Protein AF-A0A5T9W1Y0-F1 (afdb_monomer_lite)

pLDDT: mean 88.62, std 9.4, range [46.34, 97.69]

Structure (mmCIF, N/CA/C/O backbone):
data_AF-A0A5T9W1Y0-F1
#
_entry.id   AF-A0A5T9W1Y0-F1
#
loop_
_atom_site.group_PDB
_atom_site.id
_atom_site.type_symbol
_atom_site.label_atom_id
_atom_site.label_alt_id
_atom_site.label_comp_id
_atom_site.label_asym_id
_atom_site.label_entity_id
_atom_site.label_seq_id
_atom_site.pdbx_PDB_ins_code
_atom_site.Cartn_x
_atom_site.Cartn_y
_atom_site.Cartn_z
_atom_site.occupancy
_atom_site.B_iso_or_equiv
_atom_site.auth_seq_id
_atom_site.auth_comp_id
_atom_site.auth_asym_id
_atom_site.auth_atom_id
_atom_site.pdbx_PDB_model_num
ATOM 1 N N . PHE A 1 1 ? 6.487 10.125 3.100 1.00 65.38 1 PHE A N 1
ATOM 2 C CA . PHE A 1 1 ? 7.097 9.534 1.885 1.00 65.38 1 PHE A CA 1
ATOM 3 C C . PHE A 1 1 ? 6.217 9.662 0.632 1.00 65.38 1 PHE A C 1
ATOM 5 O O . PHE A 1 1 ? 6.766 9.617 -0.456 1.00 65.38 1 PHE A O 1
ATOM 12 N N . SER A 1 2 ? 4.903 9.915 0.722 1.00 65.25 2 SER A N 1
ATOM 13 C CA . SER A 1 2 ? 3.985 10.028 -0.438 1.00 65.25 2 SER A CA 1
ATOM 14 C C . SER A 1 2 ? 4.392 11.079 -1.487 1.00 65.25 2 SER A C 1
ATOM 16 O O . SER A 1 2 ? 4.279 10.845 -2.685 1.00 65.25 2 SER A O 1
ATOM 18 N N . LEU A 1 3 ? 4.960 12.211 -1.051 1.00 72.88 3 LEU A N 1
ATOM 19 C CA . LEU A 1 3 ? 5.491 13.253 -1.943 1.00 72.88 3 LEU A CA 1
ATOM 20 C C . LEU A 1 3 ? 6.737 12.818 -2.732 1.00 72.88 3 LEU A C 1
ATOM 22 O O . LEU A 1 3 ? 7.106 13.492 -3.688 1.00 72.88 3 LEU A O 1
ATOM 26 N N . PHE A 1 4 ? 7.411 11.737 -2.331 1.00 73.00 4 PHE A N 1
ATOM 27 C CA . PHE A 1 4 ? 8.600 11.232 -3.017 1.00 73.00 4 PHE A CA 1
ATOM 28 C C . PHE A 1 4 ? 8.223 10.588 -4.354 1.00 73.00 4 PHE A C 1
ATOM 30 O O . PHE A 1 4 ? 8.757 10.980 -5.388 1.00 73.00 4 PHE A O 1
ATOM 37 N N . GLY A 1 5 ? 7.225 9.697 -4.362 1.00 70.50 5 GLY A N 1
ATOM 38 C CA . GLY A 1 5 ? 6.754 9.046 -5.588 1.00 70.50 5 GLY A CA 1
ATOM 39 C C . GLY A 1 5 ? 6.246 10.022 -6.650 1.00 70.50 5 GLY A C 1
ATOM 40 O O . GLY A 1 5 ? 6.483 9.826 -7.839 1.00 70.50 5 GLY A O 1
ATOM 41 N N . LEU A 1 6 ? 5.626 11.131 -6.230 1.00 75.38 6 LEU A N 1
ATOM 42 C CA . LEU A 1 6 ? 5.105 12.158 -7.141 1.00 75.38 6 LEU A CA 1
ATOM 43 C C . LEU A 1 6 ? 6.200 12.934 -7.897 1.00 75.38 6 LEU A C 1
ATOM 45 O O . LEU A 1 6 ? 5.909 13.538 -8.931 1.00 75.38 6 LEU A O 1
ATOM 49 N N . LYS A 1 7 ? 7.454 12.915 -7.421 1.00 85.69 7 LYS A N 1
ATOM 50 C CA . LYS A 1 7 ? 8.577 13.618 -8.069 1.00 85.69 7 LYS A CA 1
ATOM 51 C C . LYS A 1 7 ? 9.089 12.905 -9.318 1.00 85.69 7 LYS A C 1
ATOM 53 O O . LYS A 1 7 ? 9.621 13.559 -10.214 1.00 85.69 7 LYS A O 1
ATOM 58 N N . HIS A 1 8 ? 8.933 11.587 -9.399 1.00 87.00 8 HIS A N 1
ATOM 59 C CA . HIS A 1 8 ? 9.389 10.815 -10.550 1.00 87.00 8 HIS A CA 1
ATOM 60 C C . HIS A 1 8 ? 8.397 10.973 -11.698 1.00 87.00 8 HIS A C 1
ATOM 62 O O . HIS A 1 8 ? 7.193 10.926 -11.474 1.00 87.00 8 HIS A O 1
ATOM 68 N N . ARG A 1 9 ? 8.877 11.201 -12.926 1.00 88.69 9 ARG A N 1
ATOM 69 C CA . ARG A 1 9 ? 8.024 11.266 -14.132 1.00 88.69 9 ARG A CA 1
ATOM 70 C C . ARG A 1 9 ? 7.873 9.915 -14.826 1.00 88.69 9 ARG A C 1
ATOM 72 O O . ARG A 1 9 ? 6.924 9.740 -15.579 1.00 88.69 9 ARG A O 1
ATOM 79 N N . ASP A 1 10 ? 8.790 8.992 -14.554 1.00 92.94 10 ASP A N 1
ATOM 80 C CA . ASP A 1 10 ? 8.776 7.644 -15.106 1.00 92.94 10 ASP A CA 1
ATOM 81 C C . ASP A 1 10 ? 7.587 6.840 -14.532 1.00 92.94 10 ASP A C 1
ATOM 83 O O . ASP A 1 10 ? 7.499 6.678 -13.306 1.00 92.94 10 ASP A O 1
ATOM 87 N N . PRO A 1 11 ? 6.659 6.356 -15.381 1.00 92.38 11 PRO A N 1
ATOM 88 C CA . PRO A 1 11 ? 5.504 5.585 -14.933 1.00 92.38 11 PRO A CA 1
ATOM 89 C C . PRO A 1 11 ? 5.885 4.247 -14.285 1.00 92.38 11 PRO A C 1
ATOM 91 O O . PRO A 1 11 ? 5.185 3.822 -13.370 1.00 92.38 11 PRO A O 1
ATOM 94 N N . VAL A 1 12 ? 6.998 3.620 -14.680 1.00 94.12 12 VAL A N 1
ATOM 95 C CA . VAL A 1 12 ? 7.476 2.365 -14.077 1.00 94.12 12 VAL A CA 1
ATOM 96 C C . VAL A 1 12 ? 7.903 2.602 -12.630 1.00 94.12 12 VAL A C 1
ATOM 98 O O . VAL A 1 12 ? 7.501 1.868 -11.729 1.00 94.12 12 VAL A O 1
ATOM 101 N N . ILE A 1 13 ? 8.640 3.685 -12.376 1.00 93.88 13 ILE A N 1
ATOM 102 C CA . ILE A 1 13 ? 9.047 4.061 -11.016 1.00 93.88 13 ILE A CA 1
ATOM 103 C C . ILE A 1 13 ? 7.832 4.407 -10.149 1.00 93.88 13 ILE A C 1
ATOM 105 O O . ILE A 1 13 ? 7.771 4.013 -8.985 1.00 93.88 13 ILE A O 1
ATOM 109 N N . ARG A 1 14 ? 6.840 5.119 -10.700 1.00 92.38 14 ARG A N 1
ATOM 110 C CA . ARG A 1 14 ? 5.592 5.427 -9.978 1.00 92.38 14 ARG A CA 1
ATOM 111 C C . ARG A 1 14 ? 4.800 4.174 -9.630 1.00 92.38 14 ARG A C 1
ATOM 113 O O . ARG A 1 14 ? 4.297 4.084 -8.512 1.00 92.38 14 ARG A O 1
ATOM 120 N N . PHE A 1 15 ? 4.699 3.235 -10.569 1.00 93.44 15 PHE A N 1
ATOM 121 C CA . PHE A 1 15 ? 4.053 1.949 -10.342 1.00 93.44 15 PHE A CA 1
ATOM 122 C C . PHE A 1 15 ? 4.723 1.208 -9.184 1.00 93.44 15 PHE A C 1
ATOM 124 O O . PHE A 1 15 ? 4.059 0.890 -8.201 1.00 93.44 15 PHE A O 1
ATOM 131 N N . TRP A 1 16 ? 6.045 1.024 -9.238 1.00 94.25 16 TRP A N 1
ATOM 132 C CA . TRP A 1 16 ? 6.774 0.327 -8.179 1.00 94.25 16 TRP A CA 1
ATOM 133 C C . TRP A 1 16 ? 6.698 1.046 -6.835 1.00 94.25 16 TRP A C 1
ATOM 135 O O . TRP A 1 16 ? 6.520 0.392 -5.812 1.00 94.25 16 TRP A O 1
ATOM 145 N N . PHE A 1 17 ? 6.736 2.381 -6.818 1.00 93.06 17 PHE A N 1
ATOM 146 C CA . PHE A 1 17 ? 6.479 3.145 -5.599 1.00 93.06 17 PHE A CA 1
ATOM 147 C C . PHE A 1 17 ? 5.106 2.813 -5.000 1.00 93.06 17 PHE A C 1
ATOM 149 O O . PHE A 1 17 ? 5.022 2.537 -3.806 1.00 93.06 17 PHE A O 1
ATOM 156 N N . MET A 1 18 ? 4.045 2.800 -5.814 1.00 90.94 18 MET A N 1
ATOM 157 C CA . MET A 1 18 ? 2.700 2.446 -5.350 1.00 90.94 18 MET A CA 1
ATOM 158 C C . MET A 1 18 ? 2.639 1.003 -4.837 1.00 90.94 18 MET A C 1
ATOM 160 O O . MET A 1 18 ? 2.079 0.760 -3.773 1.00 90.94 18 MET A O 1
ATOM 164 N N . MET A 1 19 ? 3.274 0.064 -5.542 1.00 92.75 19 MET A N 1
ATOM 165 C CA . MET A 1 19 ? 3.333 -1.342 -5.136 1.00 92.75 19 MET A CA 1
ATOM 166 C C . MET A 1 19 ? 4.045 -1.533 -3.800 1.00 92.75 19 MET A C 1
ATOM 168 O O . MET A 1 19 ? 3.580 -2.302 -2.966 1.00 92.75 19 MET A O 1
ATOM 172 N N . ILE A 1 20 ? 5.143 -0.814 -3.568 1.00 92.81 20 ILE A N 1
ATOM 173 C CA . ILE A 1 20 ? 5.851 -0.839 -2.286 1.00 92.81 20 ILE A CA 1
ATOM 174 C C . ILE A 1 20 ? 4.926 -0.352 -1.166 1.00 92.81 20 ILE A C 1
ATOM 176 O O . ILE A 1 20 ? 4.868 -0.988 -0.116 1.00 92.81 20 ILE A O 1
ATOM 180 N N . LEU A 1 21 ? 4.182 0.740 -1.381 1.00 90.19 21 LEU A N 1
ATOM 181 C CA . LEU A 1 21 ? 3.225 1.235 -0.387 1.00 90.19 21 LEU A CA 1
ATOM 182 C C . LEU A 1 21 ? 2.128 0.205 -0.095 1.00 90.19 21 LEU A C 1
ATOM 184 O O . LEU A 1 21 ? 1.924 -0.139 1.068 1.00 90.19 21 LEU A O 1
ATOM 188 N N . GLU A 1 22 ? 1.486 -0.320 -1.135 1.00 88.62 22 GLU A N 1
ATOM 189 C CA . GLU A 1 22 ? 0.413 -1.313 -1.029 1.00 88.62 22 GLU A CA 1
ATOM 190 C C . GLU A 1 22 ? 0.874 -2.566 -0.269 1.00 88.62 22 GLU A C 1
ATOM 192 O O . GLU A 1 22 ? 0.290 -2.968 0.740 1.00 88.62 22 GLU A O 1
ATOM 197 N N . LEU A 1 23 ? 1.993 -3.154 -0.699 1.00 89.44 23 LEU A N 1
ATOM 198 C CA . LEU A 1 23 ? 2.517 -4.387 -0.116 1.00 89.44 23 LEU A CA 1
ATOM 199 C C . LEU A 1 23 ? 3.016 -4.185 1.314 1.00 89.44 23 LEU A C 1
ATOM 201 O O . LEU A 1 23 ? 2.839 -5.072 2.147 1.00 89.44 23 LEU A O 1
ATOM 205 N N . SER A 1 24 ? 3.586 -3.018 1.625 1.00 89.06 24 SER A N 1
ATOM 206 C CA . SER A 1 24 ? 4.034 -2.712 2.986 1.00 89.06 24 SER A CA 1
ATOM 207 C C . SER A 1 24 ? 2.882 -2.630 3.997 1.00 89.06 24 SER A C 1
ATOM 209 O O . SER A 1 24 ? 3.088 -2.889 5.182 1.00 89.06 24 SER A O 1
ATOM 211 N N . GLY A 1 25 ? 1.665 -2.306 3.543 1.00 84.88 25 GLY A N 1
ATOM 212 C CA . GLY A 1 25 ? 0.467 -2.254 4.382 1.00 84.88 25 GLY A CA 1
ATOM 213 C C . GLY A 1 25 ? -0.267 -3.590 4.505 1.00 84.88 25 GLY A C 1
ATOM 214 O O . GLY A 1 25 ? -0.983 -3.796 5.483 1.00 84.88 25 GLY A O 1
ATOM 215 N N . LYS A 1 26 ? -0.094 -4.510 3.550 1.00 85.06 26 LYS A N 1
ATOM 216 C CA . LYS A 1 26 ? -0.906 -5.733 3.440 1.00 85.06 26 LYS A CA 1
ATOM 217 C C . LYS A 1 26 ? -0.901 -6.588 4.711 1.00 85.06 26 LYS A C 1
ATOM 219 O O . LYS A 1 26 ? -1.962 -6.990 5.181 1.00 85.06 26 LYS A O 1
ATOM 224 N N . GLU A 1 27 ? 0.276 -6.809 5.291 1.00 82.06 27 GLU A N 1
ATOM 225 C CA . GLU A 1 27 ? 0.418 -7.609 6.516 1.00 82.06 27 GLU A CA 1
ATOM 226 C C . GLU A 1 27 ? -0.130 -6.890 7.757 1.00 82.06 27 GLU A C 1
ATOM 228 O O . GLU A 1 27 ? -0.625 -7.509 8.695 1.00 82.06 27 GLU A O 1
ATOM 233 N N . PHE A 1 28 ? -0.081 -5.558 7.773 1.00 81.38 28 PHE A N 1
ATOM 234 C CA . PHE A 1 28 ? -0.712 -4.781 8.834 1.00 81.38 28 PHE A CA 1
ATOM 235 C C . PHE A 1 28 ? -2.240 -4.916 8.768 1.00 81.38 28 PHE A C 1
ATOM 237 O O . PHE A 1 28 ? -2.883 -5.175 9.785 1.00 81.38 28 PHE A O 1
ATOM 244 N N . PHE A 1 29 ? -2.826 -4.792 7.574 1.00 83.62 29 PHE A N 1
ATOM 245 C CA . PHE A 1 29 ? -4.272 -4.914 7.393 1.00 83.62 29 PHE A CA 1
ATOM 246 C C . PHE A 1 29 ? -4.799 -6.329 7.633 1.00 83.62 29 PHE A C 1
ATOM 248 O O . PHE A 1 29 ? -5.915 -6.446 8.130 1.00 83.62 29 PHE A O 1
ATOM 255 N N . SER A 1 30 ? -4.025 -7.386 7.355 1.00 82.00 30 SER A N 1
ATOM 256 C CA . SER A 1 30 ? -4.457 -8.760 7.656 1.00 82.00 30 SER A CA 1
ATOM 257 C C . SER A 1 30 ? -4.711 -8.962 9.155 1.00 82.00 30 SER A C 1
ATOM 259 O O . SER A 1 30 ? -5.713 -9.559 9.530 1.00 82.00 30 SER A O 1
ATOM 261 N N . HIS A 1 31 ? -3.872 -8.383 10.016 1.00 83.81 31 HIS A N 1
ATOM 262 C CA . HIS A 1 31 ? -4.034 -8.465 11.470 1.00 83.81 31 HIS A CA 1
ATOM 263 C C . HIS A 1 31 ? -5.051 -7.459 12.022 1.00 83.81 31 HIS A C 1
ATOM 265 O O . HIS A 1 31 ? -5.828 -7.767 12.928 1.00 83.81 31 HIS A O 1
ATOM 271 N N . VAL A 1 32 ? -5.041 -6.228 11.507 1.00 87.88 32 VAL A N 1
ATOM 272 C CA . VAL A 1 32 ? -5.927 -5.162 11.998 1.00 87.88 32 VAL A CA 1
ATOM 273 C C . VAL A 1 32 ? -7.366 -5.364 11.534 1.00 87.88 32 VAL A C 1
ATOM 275 O O . VAL A 1 32 ? -8.282 -4.974 12.258 1.00 87.88 32 VAL A O 1
ATOM 278 N N . GLY A 1 33 ? -7.585 -6.002 10.384 1.00 91.38 33 GLY A N 1
ATOM 279 C CA . GLY A 1 33 ? -8.917 -6.281 9.854 1.00 91.38 33 GLY A CA 1
ATOM 280 C C . GLY A 1 33 ? -9.772 -7.107 10.810 1.00 91.38 33 GLY A C 1
ATOM 281 O O . GLY A 1 33 ? -10.902 -6.720 11.107 1.00 91.38 33 GLY A O 1
ATOM 282 N N . ASP A 1 34 ? -9.210 -8.169 11.388 1.00 90.69 34 ASP A N 1
ATOM 283 C CA . ASP A 1 34 ? -9.918 -9.021 12.352 1.00 90.69 34 ASP A CA 1
ATOM 284 C C . ASP A 1 34 ? -10.319 -8.254 13.618 1.00 90.69 34 ASP A C 1
ATOM 286 O O . ASP A 1 34 ? -11.417 -8.435 14.154 1.00 90.69 34 ASP A O 1
ATOM 290 N N . ILE A 1 35 ? -9.446 -7.361 14.091 1.00 92.94 35 ILE A N 1
ATOM 291 C CA . ILE A 1 35 ? -9.733 -6.490 15.237 1.00 92.94 35 ILE A CA 1
ATOM 292 C C . ILE A 1 35 ? -10.816 -5.474 14.865 1.00 92.94 35 ILE A C 1
ATOM 294 O O . ILE A 1 35 ? -11.737 -5.238 15.648 1.00 92.94 35 ILE A O 1
ATOM 298 N N . ALA A 1 36 ? -10.740 -4.880 13.675 1.00 94.50 36 ALA A N 1
ATOM 299 C CA . ALA A 1 36 ? -11.707 -3.896 13.211 1.00 94.50 36 ALA A CA 1
ATOM 300 C C . ALA A 1 36 ? -13.118 -4.494 13.107 1.00 94.50 36 ALA A C 1
ATOM 302 O O . ALA A 1 36 ? -14.059 -3.886 13.613 1.00 94.50 36 ALA A O 1
ATOM 303 N N . LEU A 1 37 ? -13.259 -5.715 12.579 1.00 94.06 37 LEU A N 1
ATOM 304 C CA . LEU A 1 37 ? -14.539 -6.433 12.526 1.00 94.06 37 LEU A CA 1
ATOM 305 C C . LEU A 1 37 ? -15.133 -6.665 13.926 1.00 94.06 37 LEU A C 1
ATOM 307 O O . LEU A 1 37 ? -16.333 -6.475 14.142 1.00 94.06 37 LEU A O 1
ATOM 311 N N . GLN A 1 38 ? -14.297 -7.020 14.908 1.00 95.00 38 GLN A N 1
ATOM 312 C CA . GLN A 1 38 ? -14.737 -7.165 16.300 1.00 95.00 38 GLN A CA 1
ATOM 313 C C . GLN A 1 38 ? -15.200 -5.831 16.899 1.00 95.00 38 GLN A C 1
ATOM 315 O O . GLN A 1 38 ? -16.201 -5.784 17.616 1.00 95.00 38 GLN A O 1
ATOM 320 N N . VAL A 1 39 ? -14.491 -4.737 16.605 1.00 96.31 39 VAL A N 1
ATOM 321 C CA . VAL A 1 39 ? -14.843 -3.385 17.061 1.00 96.31 39 VAL A CA 1
ATOM 322 C C . VAL A 1 39 ? -16.166 -2.926 16.440 1.00 96.31 39 VAL A C 1
ATOM 324 O O . VAL A 1 39 ? -17.014 -2.409 17.168 1.00 96.31 39 VAL A O 1
ATOM 327 N N . GLU A 1 40 ? -16.389 -3.157 15.143 1.00 96.94 40 GLU A N 1
ATOM 328 C CA . GLU A 1 40 ? -17.669 -2.861 14.484 1.00 96.94 40 GLU A CA 1
ATOM 329 C C . GLU A 1 40 ? -18.829 -3.573 15.178 1.00 96.94 40 GLU A C 1
ATOM 331 O O . GLU A 1 40 ? -19.813 -2.932 15.543 1.00 96.94 40 GLU A O 1
ATOM 336 N N . SER A 1 41 ? -18.688 -4.877 15.439 1.00 95.69 41 SER A N 1
ATOM 337 C CA . SER A 1 41 ? -19.722 -5.658 16.120 1.00 95.69 41 SER A CA 1
ATOM 338 C C . SER A 1 41 ? -19.957 -5.194 17.557 1.00 95.69 41 SER A C 1
ATOM 340 O O . SE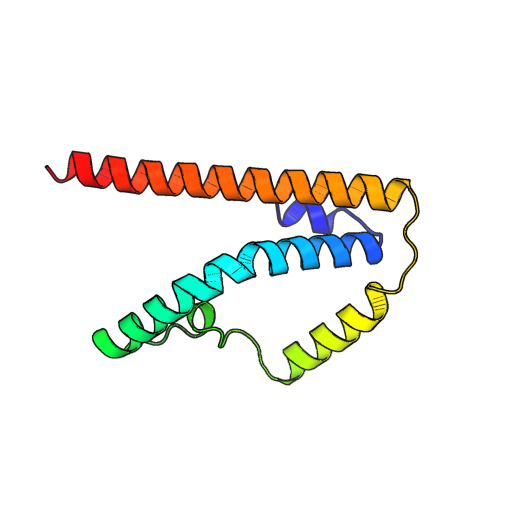R A 1 41 ? -21.105 -5.119 17.993 1.00 95.69 41 SER A O 1
ATOM 342 N N . LYS A 1 42 ? -18.890 -4.893 18.306 1.00 97.69 42 LYS A N 1
ATOM 343 C CA . LYS A 1 42 ? -18.982 -4.530 19.725 1.00 97.69 42 LYS A CA 1
ATOM 344 C C . LYS A 1 42 ? -19.594 -3.150 19.940 1.00 97.69 42 LYS A C 1
ATOM 346 O O . LYS A 1 42 ? -20.330 -2.958 20.906 1.00 97.69 42 LYS A O 1
ATOM 351 N N . TYR A 1 43 ? -19.251 -2.191 19.086 1.00 96.94 43 TYR A N 1
ATOM 352 C CA . TYR A 1 43 ? -19.633 -0.790 19.266 1.00 96.94 43 TYR A CA 1
ATOM 353 C C . TYR A 1 43 ? -20.675 -0.305 18.255 1.00 96.94 43 TYR A C 1
ATOM 355 O O . TYR A 1 43 ? -21.073 0.854 18.325 1.00 96.94 43 TYR A O 1
ATOM 363 N N . ASN A 1 44 ? -21.136 -1.175 17.350 1.00 96.06 44 ASN A N 1
ATOM 364 C CA . ASN A 1 44 ? -22.081 -0.849 16.282 1.00 96.06 44 ASN A CA 1
ATOM 365 C C . ASN A 1 44 ? -21.615 0.353 15.436 1.00 96.06 44 ASN A C 1
ATOM 367 O O . ASN A 1 44 ? -22.356 1.313 15.219 1.00 96.06 44 ASN A O 1
ATOM 371 N N . ILE A 1 45 ? -20.354 0.311 15.000 1.00 96.94 45 ILE A N 1
ATOM 372 C CA . ILE A 1 45 ? -19.737 1.328 14.136 1.00 96.94 45 ILE A CA 1
ATOM 373 C C . ILE A 1 45 ? -19.332 0.726 12.790 1.00 96.94 45 ILE A C 1
ATOM 375 O O . ILE A 1 45 ? -19.287 -0.492 12.654 1.00 96.94 45 ILE A O 1
ATOM 379 N N . TYR A 1 46 ? -19.019 1.580 11.811 1.00 94.62 46 TYR A N 1
ATOM 380 C CA . TYR A 1 46 ? -18.590 1.165 10.475 1.00 94.62 46 TYR A CA 1
ATOM 381 C C . TYR A 1 46 ? -17.154 1.626 10.182 1.00 94.62 46 TYR A C 1
ATOM 383 O O . TYR A 1 46 ? -16.866 2.823 10.166 1.00 94.62 46 TYR A O 1
ATOM 391 N N . LEU A 1 47 ? -16.253 0.673 9.947 1.00 94.75 47 LEU A N 1
ATOM 392 C CA . LEU A 1 47 ? -14.815 0.825 9.714 1.00 94.75 47 LEU A CA 1
ATOM 393 C C . LEU A 1 47 ? -14.407 0.190 8.367 1.00 94.75 47 LEU A C 1
ATOM 395 O O . LEU A 1 47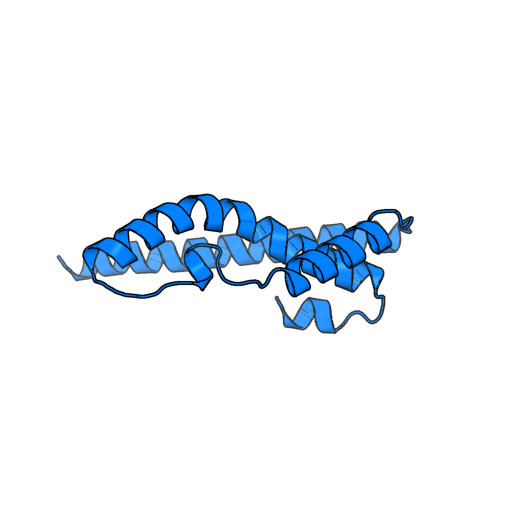 ? -13.528 -0.674 8.327 1.00 94.75 47 LEU A O 1
ATOM 399 N N . PRO A 1 48 ? -15.008 0.612 7.236 1.00 91.62 48 PRO A N 1
ATOM 400 C CA . PRO A 1 48 ? -14.834 -0.046 5.940 1.00 91.62 48 PRO A CA 1
ATOM 401 C C . PRO A 1 48 ? -13.372 -0.134 5.523 1.00 91.62 48 PRO A C 1
ATOM 403 O O . PRO A 1 48 ? -12.943 -1.149 4.989 1.00 91.62 48 PRO A O 1
ATOM 406 N N . TYR A 1 49 ? -12.594 0.907 5.819 1.00 90.19 49 TYR A N 1
ATOM 407 C CA . TYR A 1 49 ? -11.198 0.956 5.426 1.00 90.19 49 TYR A CA 1
ATOM 408 C C . TYR A 1 49 ? -10.362 -0.152 6.071 1.00 90.19 49 TYR A C 1
ATOM 410 O O . TYR A 1 49 ? -9.656 -0.886 5.380 1.00 90.19 49 TYR A O 1
ATOM 418 N N . LEU A 1 50 ? -10.495 -0.303 7.391 1.00 91.19 50 LEU A N 1
ATOM 419 C CA . LEU A 1 50 ? -9.742 -1.280 8.174 1.00 91.19 50 LEU A CA 1
ATOM 420 C C . LEU A 1 50 ? -10.232 -2.710 7.933 1.00 91.19 50 LEU A C 1
ATOM 422 O O . LEU A 1 50 ? -9.426 -3.630 7.956 1.00 91.19 50 LEU A O 1
ATOM 426 N N . CYS A 1 51 ? -11.521 -2.892 7.643 1.00 90.56 51 CYS A N 1
ATOM 427 C CA . CYS A 1 51 ? -12.117 -4.199 7.358 1.00 90.56 51 CYS A CA 1
ATOM 428 C C . CYS A 1 51 ? -11.926 -4.667 5.900 1.00 90.56 51 CYS A C 1
ATOM 430 O O . CYS A 1 51 ? -12.651 -5.551 5.450 1.00 90.56 51 CYS A O 1
ATOM 432 N N . GLY A 1 52 ? -11.019 -4.052 5.131 1.00 85.88 52 GLY A N 1
ATOM 433 C CA . GLY A 1 52 ? -10.749 -4.449 3.742 1.00 85.88 52 GLY A CA 1
ATOM 434 C C . GLY A 1 52 ? -11.845 -4.074 2.737 1.00 85.88 52 GLY A C 1
ATOM 435 O O . GLY A 1 52 ? -11.818 -4.538 1.606 1.00 85.88 52 GLY A O 1
ATOM 436 N N . ARG A 1 53 ? -12.798 -3.215 3.118 1.00 89.00 53 ARG A N 1
ATOM 437 C CA . ARG A 1 53 ? -13.878 -2.691 2.258 1.00 89.00 53 ARG A CA 1
ATOM 438 C C . ARG A 1 53 ? -13.555 -1.286 1.730 1.00 89.00 53 ARG A C 1
ATOM 440 O O . ARG A 1 53 ? -14.444 -0.445 1.621 1.00 89.00 53 ARG A O 1
ATOM 447 N N . HIS A 1 54 ? -12.275 -0.997 1.481 1.00 87.38 54 HIS A N 1
ATOM 448 C CA . HIS A 1 54 ? -11.806 0.306 0.982 1.00 87.38 54 HIS A CA 1
ATOM 449 C C . HIS A 1 54 ? -11.798 0.430 -0.544 1.00 87.38 54 HIS A C 1
ATOM 451 O O . HIS A 1 54 ? -11.528 1.521 -1.034 1.00 87.38 54 HIS A O 1
ATOM 457 N N . ALA A 1 55 ? -12.067 -0.652 -1.274 1.00 88.44 55 ALA A N 1
ATOM 458 C CA . ALA A 1 55 ? -12.062 -0.666 -2.729 1.00 88.44 55 ALA A CA 1
ATOM 459 C C . ALA A 1 55 ? -13.337 -1.318 -3.277 1.00 88.44 55 ALA A C 1
ATOM 461 O O . ALA A 1 55 ? -13.910 -2.234 -2.683 1.00 88.44 55 ALA A O 1
ATOM 462 N N . THR A 1 56 ? -13.786 -0.807 -4.415 1.00 91.69 56 THR A N 1
ATOM 463 C CA . THR A 1 56 ? -14.856 -1.369 -5.240 1.00 91.69 56 THR A CA 1
ATOM 464 C C . THR A 1 56 ? -14.311 -2.444 -6.183 1.00 91.69 56 THR A C 1
ATOM 466 O O . THR A 1 56 ? -13.112 -2.508 -6.452 1.00 91.69 56 THR A O 1
ATOM 469 N N . GLU A 1 57 ? -15.193 -3.274 -6.747 1.00 92.25 57 GLU A N 1
ATOM 470 C CA . GLU A 1 57 ? -14.810 -4.283 -7.750 1.00 92.25 57 GLU A CA 1
ATOM 471 C C . GLU A 1 57 ? -14.117 -3.652 -8.969 1.00 92.25 57 GLU A C 1
ATOM 473 O O . GLU A 1 57 ? -13.082 -4.144 -9.414 1.00 92.25 57 GLU A O 1
ATOM 478 N N . ASN A 1 58 ? -14.618 -2.506 -9.444 1.00 95.06 58 ASN A N 1
ATOM 479 C CA . ASN A 1 58 ? -14.018 -1.767 -10.559 1.00 95.06 58 ASN A CA 1
ATOM 480 C C . ASN A 1 58 ? -12.600 -1.266 -10.234 1.00 95.06 58 ASN A C 1
ATOM 482 O O . ASN A 1 58 ? -11.728 -1.254 -11.101 1.00 95.06 58 ASN A O 1
ATOM 486 N N . GLU A 1 59 ? -12.350 -0.837 -8.993 1.00 92.38 59 GLU A N 1
ATOM 487 C CA . GLU A 1 59 ? -11.014 -0.414 -8.557 1.00 92.38 59 GLU A CA 1
ATOM 488 C C . GLU A 1 59 ? -10.055 -1.605 -8.452 1.00 92.38 59 GLU A C 1
ATOM 490 O O . GLU A 1 59 ? -8.896 -1.486 -8.850 1.00 92.38 59 GLU A O 1
ATOM 495 N N . HIS A 1 60 ? -10.535 -2.769 -7.998 1.00 90.88 60 HIS A N 1
ATOM 496 C CA . HIS A 1 60 ? -9.756 -4.009 -8.020 1.00 90.88 60 HIS A CA 1
ATOM 497 C C . HIS A 1 60 ? -9.405 -4.449 -9.444 1.00 90.88 60 HIS A C 1
ATOM 499 O O . HIS A 1 60 ? -8.265 -4.833 -9.705 1.00 90.88 60 HIS A O 1
ATOM 505 N N . GLU A 1 61 ? -10.347 -4.358 -10.381 1.00 94.94 61 GLU A N 1
ATOM 506 C CA . GLU A 1 61 ? -10.089 -4.659 -11.789 1.00 94.94 61 GLU A CA 1
ATOM 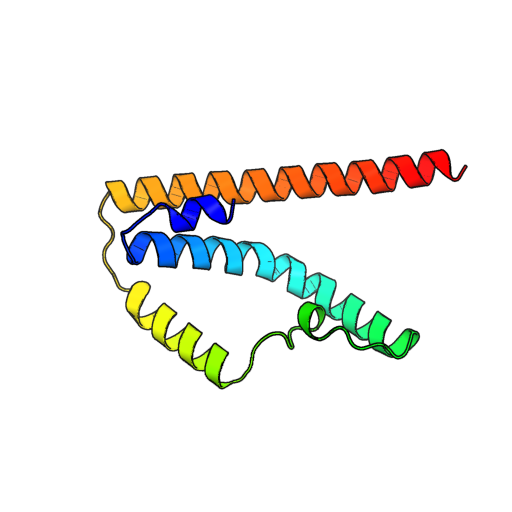507 C C . GLU A 1 61 ? -9.053 -3.696 -12.386 1.00 94.94 61 GLU A C 1
ATOM 509 O O . GLU A 1 61 ? -8.087 -4.126 -13.020 1.00 94.94 61 GLU A O 1
ATOM 514 N N . ALA A 1 62 ? -9.190 -2.391 -12.127 1.00 93.00 62 ALA A N 1
ATOM 515 C CA . ALA A 1 62 ? -8.229 -1.390 -12.585 1.00 93.00 62 ALA A CA 1
ATOM 516 C C . ALA A 1 62 ? -6.823 -1.633 -12.007 1.00 93.00 62 ALA A C 1
ATOM 518 O O . ALA A 1 62 ? -5.828 -1.514 -12.728 1.00 93.00 62 ALA A O 1
ATOM 519 N N . TYR A 1 63 ? -6.740 -2.011 -10.727 1.00 91.00 63 TYR A N 1
ATOM 520 C CA . TYR A 1 63 ? -5.491 -2.407 -10.082 1.00 91.00 63 TYR A CA 1
ATOM 521 C C . TYR A 1 63 ? -4.857 -3.624 -10.766 1.00 91.00 63 TYR A C 1
ATOM 523 O O . TYR A 1 63 ? -3.676 -3.572 -11.106 1.00 91.00 63 TYR A O 1
ATOM 531 N N . ASN A 1 64 ? -5.629 -4.684 -11.021 1.00 93.00 64 ASN A N 1
ATOM 532 C CA . ASN A 1 64 ? -5.127 -5.903 -11.661 1.00 93.00 64 ASN A CA 1
ATOM 533 C C . ASN A 1 64 ? -4.606 -5.622 -13.076 1.00 93.00 64 ASN A C 1
ATOM 535 O O . ASN A 1 64 ? -3.486 -6.007 -13.406 1.00 93.00 64 ASN A O 1
ATOM 539 N N . ASN A 1 65 ? -5.356 -4.854 -13.872 1.00 94.50 65 ASN A N 1
ATOM 540 C CA . ASN A 1 65 ? -4.938 -4.442 -15.214 1.00 94.50 65 ASN A CA 1
ATOM 541 C C . ASN A 1 65 ? -3.624 -3.640 -15.186 1.00 94.50 65 ASN A C 1
ATOM 543 O O . ASN A 1 65 ? -2.734 -3.844 -16.015 1.00 94.50 65 ASN A O 1
ATOM 547 N N . MET A 1 66 ? -3.475 -2.728 -14.217 1.00 93.56 66 MET A N 1
ATOM 548 C CA . MET A 1 66 ? -2.235 -1.974 -14.019 1.00 93.56 66 MET A CA 1
ATOM 549 C C . MET A 1 66 ? -1.078 -2.895 -13.608 1.00 93.56 66 MET A C 1
ATOM 551 O O . MET A 1 66 ? 0.021 -2.774 -14.150 1.00 93.56 66 MET A O 1
ATOM 555 N N . TYR A 1 67 ? -1.316 -3.811 -12.668 1.00 94.50 67 TYR A N 1
ATOM 556 C CA . TYR A 1 67 ? -0.322 -4.766 -12.191 1.00 94.50 67 TYR A CA 1
ATOM 557 C C . TYR A 1 67 ? 0.210 -5.631 -13.336 1.00 94.50 67 TYR A C 1
ATOM 559 O O . TYR A 1 67 ? 1.418 -5.661 -13.568 1.00 94.50 67 TYR A O 1
ATOM 567 N N . GLU A 1 68 ? -0.676 -6.253 -14.112 1.00 95.62 68 GLU A N 1
ATOM 568 C CA . GLU A 1 68 ? -0.304 -7.074 -15.268 1.00 95.62 68 GLU A CA 1
ATOM 569 C C . GLU A 1 68 ? 0.479 -6.275 -16.317 1.00 95.62 68 GLU A C 1
ATOM 571 O O . GLU A 1 68 ? 1.475 -6.763 -16.855 1.00 95.62 68 GLU A O 1
ATOM 576 N N . HIS A 1 69 ? 0.085 -5.021 -16.571 1.00 95.12 69 HIS A N 1
ATOM 577 C CA . HIS A 1 69 ? 0.769 -4.165 -17.537 1.00 95.12 69 HIS A CA 1
ATOM 578 C C . HIS A 1 69 ? 2.218 -3.849 -17.141 1.00 95.12 69 HIS A C 1
ATOM 580 O O . HIS A 1 69 ? 3.104 -3.848 -18.002 1.00 95.12 69 HIS A O 1
ATOM 586 N N . PHE A 1 70 ? 2.464 -3.520 -15.869 1.00 95.69 70 PHE A N 1
ATOM 587 C CA . PHE A 1 70 ? 3.764 -3.015 -15.421 1.00 95.69 70 PHE A CA 1
ATOM 588 C C . PHE A 1 70 ? 4.708 -4.093 -14.883 1.00 95.69 70 PHE A C 1
ATOM 590 O O . PHE A 1 70 ? 5.919 -3.936 -15.021 1.00 95.69 70 PHE A O 1
ATOM 597 N N . MET A 1 71 ? 4.196 -5.193 -14.325 1.00 93.12 71 MET A N 1
ATOM 598 C CA . MET A 1 71 ? 5.032 -6.253 -13.740 1.00 93.12 71 MET A CA 1
ATOM 599 C C . MET A 1 71 ? 5.943 -6.953 -14.747 1.00 93.12 71 MET A C 1
ATOM 601 O O . MET A 1 71 ? 6.999 -7.454 -14.374 1.00 93.12 71 MET A O 1
ATOM 605 N N . VAL A 1 72 ? 5.545 -6.991 -16.018 1.00 92.88 72 VAL A N 1
ATOM 606 C CA . VAL A 1 72 ? 6.310 -7.635 -17.098 1.00 92.88 72 VAL A CA 1
ATOM 607 C C . VAL A 1 72 ? 7.302 -6.691 -17.782 1.00 92.88 72 VAL A C 1
ATOM 609 O O . VAL A 1 72 ? 7.973 -7.089 -18.732 1.00 92.88 72 VAL A O 1
ATOM 612 N N . LYS A 1 73 ? 7.371 -5.421 -17.366 1.00 93.69 73 LYS A N 1
ATOM 613 C CA . LYS A 1 73 ? 8.296 -4.451 -17.958 1.00 93.69 73 LYS A CA 1
ATOM 614 C C . LYS A 1 73 ? 9.714 -4.739 -17.482 1.00 93.69 73 LYS A C 1
ATOM 616 O O . LYS A 1 73 ? 9.959 -4.857 -16.285 1.00 93.69 73 LYS A O 1
ATOM 621 N N . GLU A 1 74 ? 10.647 -4.802 -18.425 1.00 94.81 74 GLU A N 1
ATOM 622 C CA . GLU A 1 74 ? 12.069 -4.859 -18.101 1.00 94.81 74 GLU A CA 1
ATOM 623 C C . GLU A 1 74 ? 12.501 -3.568 -17.401 1.00 94.81 74 GLU A C 1
ATOM 625 O O . GLU A 1 74 ? 12.074 -2.469 -17.766 1.00 94.81 74 GLU A O 1
ATOM 630 N N . LEU A 1 75 ? 13.350 -3.722 -16.388 1.00 96.12 75 LEU A N 1
ATOM 631 C CA . LEU A 1 75 ? 13.927 -2.616 -15.640 1.00 96.12 75 LEU A CA 1
ATOM 632 C C . LEU A 1 75 ? 15.370 -2.413 -16.078 1.00 96.12 75 LEU A C 1
ATOM 634 O O . LEU A 1 75 ? 16.147 -3.367 -16.146 1.00 96.12 75 LEU A O 1
ATOM 638 N N . SER A 1 76 ? 15.751 -1.160 -16.313 1.00 96.94 76 SER A N 1
ATOM 639 C CA . SER A 1 76 ? 17.166 -0.821 -16.409 1.00 96.94 76 SER A CA 1
ATOM 640 C C . SER A 1 76 ? 17.850 -1.013 -15.044 1.00 96.94 76 SER A C 1
ATOM 642 O O . SER A 1 76 ? 17.179 -1.004 -13.999 1.00 96.94 76 SER A O 1
ATOM 644 N N . PRO A 1 77 ? 19.186 -1.157 -15.012 1.00 97.56 77 PRO A N 1
ATOM 645 C CA . PRO A 1 77 ? 19.934 -1.174 -13.758 1.00 97.56 77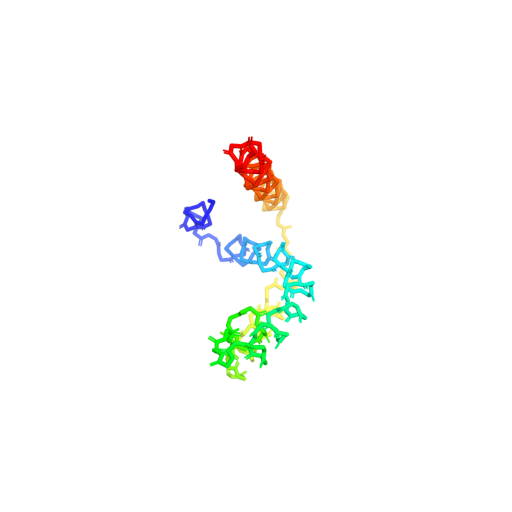 PRO A CA 1
ATOM 646 C C . PRO A 1 77 ? 19.637 0.052 -12.882 1.00 97.56 77 PRO A C 1
ATOM 648 O O . PRO A 1 77 ? 19.367 -0.086 -11.693 1.00 97.56 77 PRO A O 1
ATOM 651 N N . GLU A 1 78 ? 19.562 1.244 -13.479 1.00 95.94 78 GLU A N 1
ATOM 652 C CA . GLU A 1 78 ? 19.292 2.497 -12.765 1.00 95.94 78 GLU A CA 1
ATOM 653 C C . GLU A 1 78 ? 17.878 2.538 -12.173 1.00 95.94 78 GLU A C 1
ATOM 655 O O . GLU A 1 78 ? 17.681 3.021 -11.055 1.00 95.94 78 GLU A O 1
ATOM 660 N N . GLN A 1 79 ? 16.881 2.028 -12.905 1.00 95.62 79 GLN A N 1
ATOM 661 C CA . GLN A 1 79 ? 15.517 1.906 -12.388 1.00 95.62 79 GLN A CA 1
ATOM 662 C C . GLN A 1 79 ? 15.466 0.927 -11.214 1.00 95.62 79 GLN A C 1
ATOM 664 O O . GLN A 1 79 ? 14.834 1.225 -10.201 1.00 95.62 79 GLN A O 1
ATOM 669 N N . SER A 1 80 ? 16.159 -0.206 -11.330 1.00 96.56 80 SER A N 1
ATOM 670 C CA . SER A 1 80 ? 16.228 -1.227 -10.280 1.00 96.56 80 SER A CA 1
ATOM 671 C C . SER A 1 80 ? 16.857 -0.670 -9.001 1.00 96.56 80 SER A C 1
ATOM 673 O O . SER A 1 80 ? 16.258 -0.768 -7.929 1.00 96.56 80 SER A O 1
ATOM 675 N N . ASP A 1 81 ? 18.004 0.001 -9.117 1.00 96.81 81 ASP A N 1
ATOM 676 C CA . ASP A 1 81 ? 18.691 0.630 -7.985 1.00 96.81 81 ASP A CA 1
ATOM 677 C C . ASP A 1 81 ? 17.812 1.680 -7.299 1.00 96.81 81 ASP A C 1
ATOM 679 O O . ASP A 1 81 ? 17.756 1.762 -6.067 1.00 96.81 81 ASP A O 1
ATOM 683 N N . LEU A 1 82 ? 17.086 2.477 -8.085 1.00 94.44 82 LEU A N 1
ATOM 684 C CA . LEU A 1 82 ? 16.174 3.480 -7.553 1.00 94.44 82 LEU A CA 1
ATOM 685 C C . LEU A 1 82 ? 14.985 2.842 -6.819 1.00 94.44 82 LEU A C 1
ATOM 687 O O . LEU A 1 82 ? 14.618 3.305 -5.739 1.00 94.4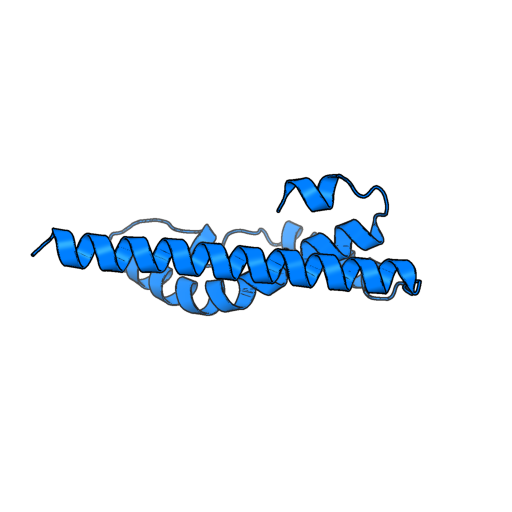4 82 LEU A O 1
ATOM 691 N N . ILE A 1 83 ? 14.392 1.779 -7.366 1.00 94.88 83 ILE A N 1
ATOM 692 C CA . ILE A 1 83 ? 13.286 1.046 -6.729 1.00 94.88 83 ILE A CA 1
ATOM 693 C C . ILE A 1 83 ? 13.734 0.447 -5.388 1.00 94.88 83 ILE A C 1
ATOM 695 O O . ILE A 1 83 ? 13.002 0.542 -4.398 1.00 94.88 83 ILE A O 1
ATOM 699 N N . ILE A 1 84 ? 14.952 -0.098 -5.314 1.00 96.06 84 ILE A N 1
ATOM 700 C CA . ILE A 1 84 ? 15.535 -0.603 -4.062 1.00 96.06 84 ILE A CA 1
ATOM 701 C C . ILE A 1 84 ? 15.678 0.533 -3.040 1.00 96.06 84 ILE A C 1
ATOM 703 O O . ILE A 1 84 ? 15.204 0.408 -1.911 1.00 96.06 84 ILE A O 1
ATOM 707 N N . GLN A 1 85 ? 16.245 1.676 -3.436 1.00 93.94 85 GLN A N 1
ATOM 708 C CA . GLN A 1 85 ? 16.395 2.836 -2.544 1.00 93.94 85 GLN A CA 1
ATOM 709 C C . GLN A 1 85 ? 15.049 3.365 -2.031 1.00 93.94 85 GLN A C 1
ATOM 711 O O . GLN A 1 85 ? 14.917 3.735 -0.861 1.00 93.94 85 GLN A O 1
ATOM 716 N N . ILE A 1 86 ? 14.035 3.390 -2.897 1.00 92.69 86 ILE A N 1
ATOM 717 C CA . ILE A 1 86 ? 12.667 3.759 -2.532 1.00 92.69 86 ILE A CA 1
ATOM 718 C C . ILE A 1 86 ? 12.102 2.783 -1.499 1.00 92.69 86 ILE A C 1
ATOM 720 O O . ILE A 1 86 ? 11.535 3.224 -0.497 1.00 92.69 86 ILE A O 1
ATOM 724 N N . THR A 1 87 ? 12.270 1.479 -1.731 1.00 94.19 87 THR A N 1
ATOM 725 C CA . THR A 1 87 ? 11.803 0.415 -0.830 1.00 94.19 87 THR A CA 1
ATOM 726 C C . THR A 1 87 ? 12.389 0.605 0.561 1.00 94.19 87 THR A C 1
ATOM 728 O O . THR A 1 87 ? 11.659 0.716 1.547 1.00 94.19 87 THR A O 1
ATOM 731 N N . ASP A 1 88 ? 13.706 0.765 0.625 1.00 94.56 88 ASP A N 1
ATOM 732 C CA . ASP A 1 88 ? 14.453 1.037 1.843 1.00 94.56 88 ASP A CA 1
ATOM 733 C C . ASP A 1 88 ? 13.949 2.275 2.592 1.00 94.56 88 ASP A C 1
ATOM 735 O O . ASP A 1 88 ? 13.774 2.248 3.813 1.00 94.56 88 ASP A O 1
ATOM 739 N N . MET A 1 89 ? 13.717 3.377 1.875 1.00 92.19 89 MET A N 1
ATOM 740 C CA . MET A 1 89 ? 13.209 4.618 2.457 1.00 92.19 89 MET A CA 1
ATOM 741 C C . MET A 1 89 ? 11.803 4.431 3.044 1.00 92.19 89 MET A C 1
ATOM 743 O O . MET A 1 89 ? 11.531 4.920 4.147 1.00 92.19 89 MET A O 1
ATOM 747 N N . VAL A 1 90 ? 10.903 3.754 2.321 1.00 91.69 90 VAL A N 1
ATOM 748 C CA . VAL A 1 90 ? 9.536 3.485 2.791 1.00 91.69 90 VAL A CA 1
ATOM 749 C C . VAL A 1 90 ? 9.578 2.615 4.042 1.00 91.69 90 VAL A C 1
ATOM 751 O O . VAL A 1 90 ? 9.030 3.022 5.066 1.00 91.69 90 VAL A O 1
ATOM 754 N N . MET A 1 91 ? 10.288 1.486 4.008 1.00 91.44 91 MET A N 1
ATOM 755 C CA . MET A 1 91 ? 10.352 0.559 5.142 1.00 91.44 91 MET A CA 1
ATOM 756 C C . MET A 1 91 ? 10.959 1.213 6.384 1.00 91.44 91 MET A C 1
ATOM 758 O O . MET A 1 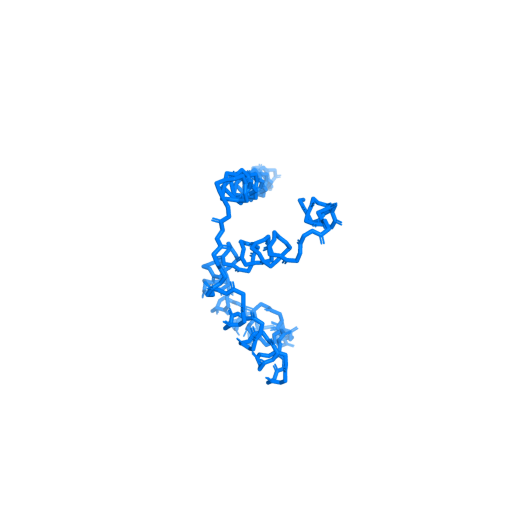91 ? 10.393 1.110 7.472 1.00 91.44 91 MET A O 1
ATOM 762 N N . ARG A 1 92 ? 12.047 1.981 6.233 1.00 92.69 92 ARG A N 1
ATOM 763 C CA . ARG A 1 92 ? 12.620 2.763 7.343 1.00 92.69 92 ARG A CA 1
ATOM 764 C C . ARG A 1 92 ? 11.629 3.778 7.906 1.00 92.69 92 ARG A C 1
ATOM 766 O O . ARG A 1 92 ? 11.540 3.943 9.119 1.00 92.69 92 ARG A O 1
ATOM 773 N N . SER A 1 93 ? 10.866 4.451 7.046 1.00 90.50 93 SER A N 1
ATOM 774 C CA . SER A 1 93 ? 9.849 5.411 7.492 1.00 90.50 93 SER A CA 1
ATOM 775 C C . SER A 1 93 ? 8.715 4.732 8.264 1.00 90.50 93 SER A C 1
ATOM 777 O O . SER A 1 93 ? 8.257 5.274 9.267 1.00 90.50 93 SER A O 1
ATOM 779 N N . LEU A 1 94 ? 8.273 3.552 7.823 1.00 89.19 94 LEU A N 1
ATOM 780 C CA . LEU A 1 94 ? 7.239 2.776 8.507 1.00 89.19 94 LEU A CA 1
ATOM 781 C C . LEU A 1 94 ? 7.714 2.283 9.876 1.00 89.19 94 LEU A C 1
ATOM 783 O O . LEU A 1 94 ? 6.988 2.439 10.855 1.00 89.19 94 LEU A O 1
ATOM 787 N N . LEU A 1 95 ? 8.949 1.781 9.968 1.00 90.06 95 LEU A N 1
ATOM 788 C CA . LEU A 1 95 ? 9.557 1.389 11.243 1.00 90.06 95 LEU A CA 1
ATOM 789 C C . LEU A 1 95 ? 9.669 2.576 12.206 1.00 90.06 95 LEU A C 1
ATOM 791 O O . LEU A 1 95 ? 9.271 2.466 13.362 1.00 90.06 95 LEU A O 1
ATOM 795 N N . ASN A 1 96 ? 10.112 3.740 11.724 1.00 90.19 96 ASN A N 1
ATOM 796 C CA . ASN A 1 96 ? 10.171 4.950 12.548 1.00 90.19 96 ASN A CA 1
ATOM 797 C C . ASN A 1 96 ? 8.785 5.370 13.062 1.00 90.19 96 ASN A C 1
ATOM 799 O O . ASN A 1 96 ? 8.650 5.772 14.216 1.00 90.19 96 ASN A O 1
ATOM 803 N N . ASN A 1 97 ? 7.749 5.275 12.224 1.00 87.44 97 ASN A N 1
ATOM 804 C CA . ASN A 1 97 ? 6.381 5.573 12.646 1.00 87.44 97 ASN A CA 1
ATOM 805 C C . ASN A 1 97 ? 5.898 4.591 13.721 1.00 87.44 97 ASN A C 1
ATOM 807 O O . ASN A 1 97 ? 5.298 5.024 14.703 1.00 87.44 97 ASN A O 1
ATOM 811 N N . LEU A 1 98 ? 6.195 3.297 13.567 1.00 86.25 98 LEU A N 1
ATOM 812 C CA . LEU A 1 98 ? 5.858 2.280 14.562 1.00 86.25 98 LEU A CA 1
ATOM 813 C C . LEU A 1 98 ? 6.555 2.552 15.902 1.00 86.25 98 LEU A C 1
ATOM 815 O O . LEU A 1 98 ? 5.898 2.527 16.941 1.00 86.25 98 LEU A O 1
ATOM 819 N N . ASP A 1 99 ? 7.845 2.888 15.879 1.00 88.75 99 ASP A N 1
ATOM 820 C CA . ASP A 1 99 ? 8.610 3.256 17.073 1.00 88.75 99 ASP A CA 1
ATOM 821 C C . ASP A 1 99 ? 8.004 4.465 17.794 1.00 88.75 99 ASP A C 1
ATOM 823 O O . ASP A 1 99 ? 7.889 4.474 19.023 1.00 88.75 99 ASP A O 1
ATOM 827 N N . ILE A 1 100 ? 7.590 5.489 17.043 1.00 86.81 100 ILE A N 1
ATOM 828 C CA . ILE A 1 100 ? 6.918 6.669 17.597 1.00 86.81 100 ILE A CA 1
ATOM 829 C C . ILE A 1 100 ? 5.595 6.260 18.250 1.00 86.81 100 ILE A C 1
ATOM 831 O O . ILE A 1 100 ? 5.367 6.585 19.418 1.00 86.81 100 ILE A O 1
ATOM 835 N N . SER A 1 101 ? 4.744 5.515 17.540 1.00 84.31 101 SER A N 1
ATOM 836 C CA . SER A 1 101 ? 3.463 5.031 18.065 1.00 84.31 101 SER A CA 1
ATOM 837 C C . SER A 1 101 ? 3.643 4.189 19.329 1.00 84.31 101 SER A C 1
ATOM 839 O O . SER A 1 101 ? 2.932 4.401 20.312 1.00 84.31 101 SER A O 1
ATOM 841 N N . TYR A 1 102 ? 4.629 3.292 19.349 1.00 86.44 102 TYR A N 1
ATOM 842 C CA . TYR A 1 102 ? 4.936 2.460 20.507 1.00 86.44 102 TYR A CA 1
ATOM 843 C C . TYR A 1 102 ? 5.366 3.298 21.717 1.00 86.44 102 TYR A C 1
ATOM 845 O O . TYR A 1 102 ? 4.832 3.124 22.814 1.00 86.44 102 TYR A O 1
ATOM 853 N N . ARG A 1 103 ? 6.270 4.269 21.522 1.00 87.50 103 ARG A N 1
ATOM 854 C CA . ARG A 1 103 ? 6.693 5.192 22.591 1.00 87.50 103 ARG A CA 1
ATOM 855 C C . ARG A 1 103 ? 5.517 5.977 23.165 1.00 87.50 103 ARG A C 1
ATOM 857 O O . ARG A 1 103 ? 5.441 6.130 24.381 1.00 87.50 103 ARG A O 1
ATOM 864 N N . TYR A 1 104 ? 4.589 6.441 22.327 1.00 84.12 104 TYR A N 1
ATOM 865 C CA . TYR A 1 104 ? 3.379 7.124 22.796 1.00 84.12 104 TYR A CA 1
ATOM 866 C C . TYR A 1 104 ? 2.503 6.224 23.671 1.00 84.12 104 TYR A C 1
ATOM 868 O O . TYR A 1 104 ? 2.051 6.665 24.728 1.00 84.12 104 TYR A O 1
ATOM 876 N N . VAL A 1 105 ? 2.285 4.968 23.272 1.00 84.56 105 VAL A N 1
ATOM 877 C CA . VAL A 1 105 ? 1.503 4.009 24.068 1.00 84.56 105 VAL A CA 1
ATOM 878 C C . VAL A 1 105 ? 2.171 3.753 25.418 1.00 84.56 105 VAL A C 1
ATOM 880 O O . VAL A 1 105 ? 1.514 3.868 26.451 1.00 84.56 105 VAL A O 1
ATOM 883 N N . VAL A 1 106 ? 3.477 3.473 25.434 1.00 83.75 106 VAL A N 1
ATOM 884 C CA . VAL A 1 106 ? 4.227 3.231 26.678 1.00 83.75 106 VAL A CA 1
ATOM 885 C C . VAL A 1 106 ? 4.200 4.457 27.593 1.00 83.75 106 VAL A C 1
ATOM 887 O O . VAL A 1 106 ? 3.925 4.324 28.783 1.00 83.75 106 VAL A O 1
ATOM 890 N N . ASN A 1 107 ? 4.417 5.656 27.051 1.00 78.81 107 ASN A N 1
ATOM 891 C CA . ASN A 1 107 ? 4.399 6.885 27.843 1.00 78.81 107 ASN A CA 1
ATOM 892 C C . ASN A 1 107 ? 3.012 7.176 28.430 1.00 78.81 107 ASN A C 1
ATOM 894 O O . ASN A 1 107 ? 2.920 7.554 29.594 1.00 78.81 107 ASN A O 1
ATOM 898 N N . ASN A 1 108 ? 1.935 6.953 27.671 1.00 72.06 108 ASN A N 1
ATOM 899 C CA . ASN A 1 108 ? 0.573 7.098 28.189 1.00 72.06 108 ASN A CA 1
ATOM 900 C C . ASN A 1 108 ? 0.264 6.074 29.290 1.00 72.06 108 ASN A C 1
ATOM 902 O O . ASN A 1 108 ? -0.364 6.424 30.284 1.00 72.06 108 ASN A O 1
ATOM 906 N N . LEU A 1 109 ? 0.738 4.830 29.158 1.00 68.06 109 LEU A N 1
ATOM 907 C CA . LEU A 1 109 ? 0.593 3.814 30.208 1.00 68.06 109 LEU A CA 1
ATOM 908 C C . LEU A 1 109 ? 1.343 4.186 31.493 1.00 68.06 109 LEU A C 1
ATOM 910 O O . LEU A 1 109 ? 0.879 3.856 32.582 1.00 68.06 109 LEU A O 1
ATOM 914 N N . LEU A 1 110 ? 2.492 4.855 31.373 1.00 60.78 110 LEU A N 1
ATOM 915 C CA . LEU A 1 110 ? 3.264 5.336 32.519 1.00 60.78 110 LEU A CA 1
ATOM 916 C C . LEU A 1 110 ? 2.656 6.595 33.152 1.00 60.78 110 LEU A C 1
ATOM 918 O O . LEU A 1 110 ? 2.724 6.728 34.365 1.00 60.78 110 LEU A O 1
ATOM 922 N N . ALA A 1 111 ? 2.050 7.487 32.363 1.00 55.62 111 ALA A N 1
ATOM 923 C CA . ALA A 1 111 ? 1.398 8.706 32.853 1.00 55.62 111 ALA A CA 1
ATOM 924 C C . ALA A 1 111 ? 0.002 8.464 33.460 1.00 55.62 111 ALA A C 1
ATOM 926 O O . ALA A 1 111 ? -0.493 9.299 34.210 1.00 55.62 111 ALA A O 1
ATOM 927 N N . ALA A 1 112 ? -0.642 7.343 33.124 1.00 57.34 112 ALA A N 1
ATOM 928 C CA . ALA A 1 112 ? -1.925 6.923 33.691 1.00 57.34 112 ALA A CA 1
ATOM 929 C C . ALA A 1 112 ? -1.793 6.135 35.016 1.00 57.34 112 ALA A C 1
ATOM 931 O O . ALA A 1 112 ? -2.801 5.638 35.523 1.00 57.34 112 ALA A O 1
ATOM 932 N N . ARG A 1 113 ? -0.572 5.987 35.549 1.00 46.34 113 ARG A N 1
ATOM 933 C CA . ARG A 1 113 ? -0.274 5.431 36.879 1.00 46.34 113 ARG A CA 1
ATOM 934 C C . ARG A 1 113 ? 0.033 6.549 37.862 1.00 46.34 113 ARG A C 1
ATOM 936 O O . ARG A 1 113 ? -0.348 6.377 39.038 1.00 46.34 113 ARG A O 1
#

Organism: NCBI:txid192955

Sequence (113 aa):
FSLFGLKHRDPVIRFWFMMILELSGKEFFSHVGDIALQVESKYNIYLPYLCGRHATENEHEAYNNMYEHFMVKELSPEQSDLIIQITDMVMRSLLNNLDISYRYVVNNLLAAR

Foldseek 3Di:
DVVVLVPDPDVLLNLLLVVLVVVVCPVVLVVQLVVVVVVCVVVVDDDCPSVVNPDDPVRVVVNVVSCVVNVPDDDDPVSVVVSVVSSVVVVVVVVVVVVVVVVVVVVVVVVVD

Secondary structure (DSSP, 8-state):
-HHHHTT---HHHHHHHHHHHHHHHHHHHHHHHHHHHHHHHHHT---TTTTT-SS-HHHHHHHHHHHHHHHTSPPPHHHHHHHHHHHHHHHHHHHHHHHHHHHHHHHHHHHT-

Radius of gyration: 18.01 Å; chains: 1; bounding box: 42×23×55 Å